Protein AF-N8WB24-F1 (afdb_monomer_lite)

pLDDT: mean 79.51, std 16.01, range [38.62, 95.25]

Secondary structure (DSSP, 8-state):
-------------S-HHHHHHHHHHHHHHHHHHHHHHHHHHHHHHHHHHHHHHHT-

Sequence (56 aa):
MKKSIHAIEHTPIYNWHEYQQRQKQIKSAKFRKNCIDGAAALCTVMFTCSLLFWGH

Radius of gyration: 23.0 Å; chains: 1; bounding box: 66×16×49 Å

Foldseek 3Di:
DDPPPPPVPPPPCPPPPVVVVVVVVVVVVVVVVVVVVVVVVVVVVVVVVCVVPVVD

Organism: NCBI:txid1776742

Structure (mmCIF, N/CA/C/O backbone):
data_AF-N8WB24-F1
#
_entry.id   AF-N8WB24-F1
#
loop_
_atom_site.group_PDB
_atom_site.id
_atom_site.type_symbol
_atom_site.label_atom_id
_atom_site.label_alt_id
_atom_site.label_comp_id
_atom_site.label_asym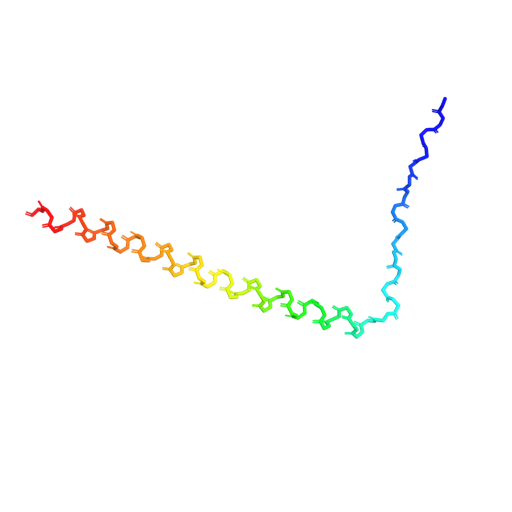_id
_atom_site.label_entity_id
_atom_site.label_seq_id
_atom_site.pdbx_PDB_ins_code
_atom_site.Cartn_x
_atom_site.Cartn_y
_atom_site.Cartn_z
_atom_site.occupancy
_atom_site.B_iso_or_equiv
_atom_site.auth_seq_id
_atom_site.auth_comp_id
_atom_site.auth_asym_id
_atom_site.auth_atom_id
_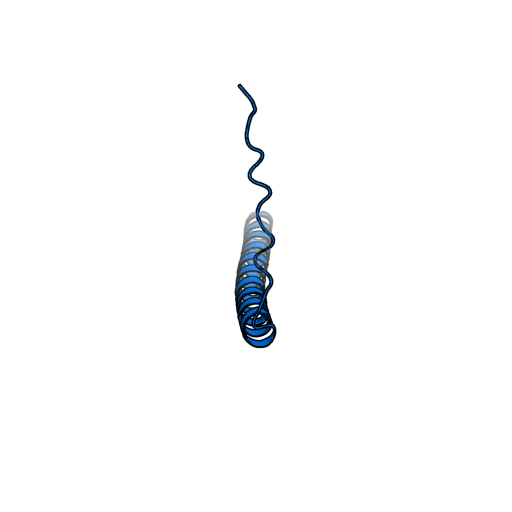atom_site.pdbx_PDB_model_num
ATOM 1 N N . MET A 1 1 ? -45.765 7.395 -3.199 1.00 38.62 1 MET A N 1
ATOM 2 C CA . MET A 1 1 ? -44.730 6.395 -2.842 1.00 38.62 1 MET A CA 1
ATOM 3 C C . MET A 1 1 ? -43.628 7.078 -2.045 1.00 38.62 1 MET A C 1
ATOM 5 O O . MET A 1 1 ? -42.884 7.868 -2.612 1.00 38.62 1 MET A O 1
ATOM 9 N N . LYS A 1 2 ? -43.561 6.845 -0.728 1.00 44.84 2 LYS A N 1
ATOM 10 C CA . LYS A 1 2 ? -42.452 7.326 0.111 1.00 44.84 2 LYS A CA 1
ATOM 11 C C . LYS A 1 2 ? -41.236 6.439 -0.169 1.00 44.84 2 LYS A C 1
ATOM 13 O O . LYS A 1 2 ? -41.298 5.244 0.090 1.00 44.84 2 LYS A O 1
ATOM 18 N N . LYS A 1 3 ? -40.163 7.000 -0.735 1.00 52.25 3 LYS A N 1
ATOM 19 C CA . LYS A 1 3 ? -38.863 6.320 -0.814 1.00 52.25 3 LYS A CA 1
ATOM 20 C C . LYS A 1 3 ? -38.338 6.193 0.616 1.00 52.25 3 LYS A C 1
ATOM 22 O O . LYS A 1 3 ? -38.039 7.210 1.237 1.00 52.25 3 LYS A O 1
ATOM 27 N N . SER A 1 4 ? -38.280 4.975 1.149 1.00 54.38 4 SER A N 1
ATOM 28 C CA . SER A 1 4 ? -37.549 4.688 2.379 1.00 54.38 4 SER A CA 1
ATOM 29 C C . SER A 1 4 ? -36.074 4.961 2.105 1.00 54.38 4 SER A C 1
ATOM 31 O O . SER A 1 4 ? -35.393 4.210 1.409 1.00 54.38 4 SER A O 1
ATOM 33 N N . ILE A 1 5 ? -35.587 6.095 2.601 1.00 59.50 5 ILE A N 1
ATOM 34 C CA . ILE A 1 5 ? -34.156 6.333 2.725 1.00 59.50 5 ILE A CA 1
ATOM 35 C C . ILE A 1 5 ? -33.711 5.317 3.771 1.00 59.50 5 ILE A C 1
ATOM 37 O O . ILE A 1 5 ? -33.949 5.510 4.960 1.00 59.50 5 ILE A O 1
ATOM 41 N N . HIS A 1 6 ? -33.150 4.194 3.324 1.00 55.00 6 HIS A N 1
ATOM 42 C CA . HIS A 1 6 ? -32.356 3.332 4.186 1.00 55.00 6 HIS A CA 1
ATOM 43 C C . HIS A 1 6 ? -31.156 4.177 4.608 1.00 55.00 6 HIS A C 1
ATOM 45 O O . HIS A 1 6 ? -30.132 4.207 3.928 1.00 55.00 6 HIS A O 1
ATOM 51 N N . ALA A 1 7 ? -31.331 4.956 5.678 1.00 53.34 7 ALA A N 1
ATOM 52 C CA . ALA A 1 7 ? -30.219 5.493 6.427 1.00 53.34 7 ALA A CA 1
ATOM 53 C C . ALA A 1 7 ? -29.370 4.272 6.756 1.00 53.34 7 ALA A C 1
ATOM 55 O O . ALA A 1 7 ? -29.848 3.354 7.418 1.00 53.34 7 ALA A O 1
ATOM 56 N N . ILE A 1 8 ? -28.185 4.206 6.154 1.00 61.50 8 ILE A N 1
ATOM 57 C CA . ILE A 1 8 ? -27.212 3.157 6.410 1.00 61.50 8 ILE A CA 1
ATOM 58 C C . ILE A 1 8 ? -26.950 3.266 7.902 1.00 61.50 8 ILE A C 1
ATOM 60 O O . ILE A 1 8 ? -26.282 4.201 8.343 1.00 61.50 8 ILE A O 1
ATOM 64 N N . GLU A 1 9 ? -27.595 2.395 8.674 1.00 56.31 9 GLU A N 1
ATOM 65 C CA . GLU A 1 9 ? -27.420 2.321 10.109 1.00 56.31 9 GLU A CA 1
ATOM 66 C C . GLU A 1 9 ? -25.917 2.209 10.308 1.00 56.31 9 GLU A C 1
ATOM 68 O O . GLU A 1 9 ? -25.281 1.293 9.779 1.00 56.31 9 GLU A O 1
ATOM 73 N N . HIS A 1 10 ? -25.321 3.217 10.945 1.00 59.62 10 HIS A N 1
ATOM 74 C CA . HIS A 1 10 ? -23.920 3.170 11.312 1.00 59.62 10 HIS A CA 1
ATOM 75 C C . HIS A 1 10 ? -23.779 1.931 12.180 1.00 59.62 10 HIS A C 1
ATOM 77 O O . HIS A 1 10 ? -24.121 2.005 13.353 1.00 59.62 10 HIS A O 1
ATOM 83 N N . THR A 1 11 ? -23.355 0.797 11.611 1.00 60.81 11 THR A N 1
ATOM 84 C CA . THR A 1 11 ? -23.083 -0.417 12.375 1.00 60.81 11 THR A CA 1
ATOM 85 C C . THR A 1 11 ? -22.059 0.008 13.410 1.00 60.81 11 THR A C 1
ATOM 87 O O . THR A 1 11 ? -20.920 0.305 13.020 1.00 60.81 11 THR A O 1
ATOM 90 N N . PRO A 1 12 ? -22.457 0.163 14.685 1.00 62.28 12 PRO A N 1
ATOM 91 C CA . PRO A 1 12 ? -21.544 0.675 15.677 1.00 62.28 12 PRO A CA 1
ATOM 92 C C . PRO A 1 12 ? -20.405 -0.331 15.720 1.00 62.28 12 PRO A C 1
ATOM 94 O O . PRO A 1 12 ? -20.633 -1.539 15.810 1.00 62.28 12 PRO A O 1
ATOM 97 N N . ILE A 1 13 ? -19.179 0.157 15.543 1.00 61.69 13 ILE A N 1
ATOM 98 C CA . ILE A 1 13 ? -17.985 -0.678 15.620 1.00 61.69 13 ILE A CA 1
ATOM 99 C C . ILE A 1 13 ? -17.907 -1.151 17.072 1.00 61.69 13 ILE A C 1
ATOM 101 O O . ILE A 1 13 ? -17.360 -0.467 17.929 1.00 61.69 13 ILE A O 1
ATOM 105 N N . TYR A 1 14 ? -18.528 -2.296 17.348 1.00 64.19 14 TYR A N 1
ATOM 106 C CA . TYR A 1 14 ? -18.708 -2.816 18.700 1.00 64.19 14 TYR A CA 1
ATOM 107 C C . TYR A 1 14 ? -17.363 -3.254 19.294 1.00 64.19 14 TYR A C 1
ATOM 109 O O . TYR A 1 14 ? -17.104 -3.087 20.480 1.00 64.19 14 TYR A O 1
ATOM 117 N N . ASN A 1 15 ? -16.463 -3.723 18.421 1.00 72.94 15 ASN A N 1
ATOM 118 C CA . ASN A 1 15 ? -15.117 -4.162 18.761 1.00 72.94 15 ASN A CA 1
ATOM 119 C C . ASN A 1 15 ? -14.071 -3.240 18.126 1.00 72.94 15 ASN A C 1
ATOM 121 O O . ASN A 1 15 ? -13.576 -3.474 17.018 1.00 72.94 15 ASN A O 1
ATOM 125 N N . TRP A 1 16 ? -13.699 -2.189 18.856 1.00 78.38 16 TRP A N 1
ATOM 126 C CA . TRP A 1 16 ? -12.664 -1.235 18.442 1.00 78.38 16 TRP A CA 1
ATOM 127 C C . TRP A 1 16 ? -11.329 -1.912 18.080 1.00 78.38 16 TRP A C 1
ATOM 129 O O . TRP A 1 16 ? -10.673 -1.540 17.104 1.00 78.38 16 TRP A O 1
ATOM 139 N N . HIS A 1 17 ? -10.961 -2.955 18.826 1.00 79.94 17 HIS A N 1
ATOM 140 C CA . HIS A 1 17 ? -9.718 -3.698 18.630 1.00 79.94 17 HIS A CA 1
ATOM 141 C C . HIS A 1 17 ? -9.660 -4.404 17.263 1.00 79.94 17 HIS A C 1
ATOM 143 O O . HIS A 1 17 ? -8.672 -4.292 16.534 1.00 79.94 17 HIS A O 1
ATOM 149 N N . GLU A 1 18 ? -10.747 -5.065 16.856 1.00 80.56 18 GLU A N 1
ATOM 150 C CA . GLU A 1 18 ? -10.824 -5.758 15.564 1.00 80.56 18 GLU A CA 1
ATOM 151 C C . GLU A 1 18 ? -10.794 -4.772 14.390 1.00 80.56 18 GLU A C 1
ATOM 153 O O . GLU A 1 18 ? -10.162 -5.028 13.360 1.00 80.56 18 GLU A O 1
ATOM 158 N N . TYR A 1 19 ? -11.430 -3.611 14.553 1.00 84.38 19 TYR A N 1
ATOM 159 C CA . TYR A 1 19 ? -11.409 -2.548 13.553 1.00 84.38 19 TYR A CA 1
ATOM 160 C C . TYR A 1 19 ? -10.011 -1.953 13.366 1.00 84.38 19 TYR A C 1
ATOM 162 O O . TYR A 1 19 ? -9.552 -1.813 12.227 1.00 84.38 19 TYR A O 1
ATOM 170 N N . GLN A 1 20 ? -9.296 -1.664 14.458 1.00 85.56 20 GLN A N 1
ATOM 171 C CA . GLN A 1 20 ? -7.913 -1.188 14.376 1.00 85.56 20 GLN A CA 1
ATOM 172 C C . GLN A 1 20 ? -6.996 -2.210 13.699 1.00 85.56 20 GLN A C 1
ATOM 174 O O . GLN A 1 20 ? -6.159 -1.836 12.872 1.00 85.56 20 GLN A O 1
ATOM 179 N N . GLN A 1 21 ? -7.173 -3.500 13.989 1.00 86.31 21 GLN A N 1
ATOM 180 C CA . GLN A 1 21 ? -6.388 -4.558 13.360 1.00 86.31 21 GLN A CA 1
ATOM 181 C C . GLN A 1 21 ? -6.638 -4.626 11.845 1.00 86.31 21 GLN A C 1
ATOM 183 O O . GLN A 1 21 ? -5.678 -4.680 11.070 1.00 86.31 21 GLN A O 1
ATOM 188 N N . ARG A 1 22 ? -7.901 -4.529 11.404 1.00 85.38 22 ARG A N 1
ATOM 189 C CA . ARG A 1 22 ? -8.256 -4.452 9.974 1.00 85.38 22 ARG A CA 1
ATOM 190 C C . ARG A 1 22 ? -7.671 -3.205 9.307 1.00 85.38 22 ARG A C 1
ATOM 192 O O . ARG A 1 22 ? -7.058 -3.311 8.247 1.00 85.38 22 ARG A O 1
ATOM 199 N N . GLN A 1 23 ? -7.779 -2.038 9.942 1.00 87.19 23 GLN A N 1
ATOM 200 C CA . GLN A 1 23 ? -7.198 -0.783 9.445 1.00 87.19 23 GLN A CA 1
ATOM 201 C C . GLN A 1 23 ? -5.675 -0.877 9.276 1.00 87.19 23 GLN A C 1
ATOM 203 O O . GLN A 1 23 ? -5.129 -0.448 8.257 1.00 87.19 23 GLN A O 1
ATOM 208 N N . LYS A 1 24 ? -4.974 -1.497 10.232 1.00 88.44 24 LYS A N 1
ATOM 209 C CA . LY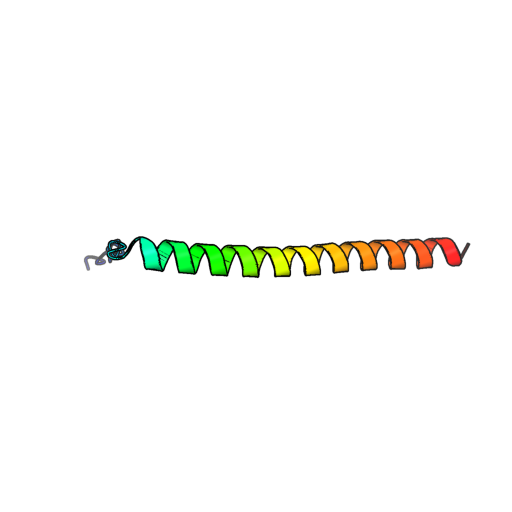S A 1 24 ? -3.523 -1.716 10.151 1.00 88.44 24 LYS A CA 1
ATOM 210 C C . LYS A 1 24 ? -3.157 -2.611 8.964 1.00 88.44 24 LYS A C 1
ATOM 212 O O . LYS A 1 24 ? -2.248 -2.271 8.208 1.00 88.44 24 LYS A O 1
ATOM 217 N N . GLN A 1 25 ? -3.897 -3.702 8.755 1.00 89.00 25 GLN A N 1
ATOM 218 C CA . GLN A 1 25 ? -3.693 -4.600 7.612 1.00 89.00 25 GLN A CA 1
ATOM 219 C C . GLN A 1 25 ? -3.931 -3.892 6.272 1.00 89.00 25 GLN A C 1
ATOM 221 O O . GLN A 1 25 ? -3.108 -4.007 5.361 1.00 89.00 25 GLN A O 1
ATOM 226 N N . ILE A 1 26 ? -5.007 -3.106 6.169 1.00 90.75 26 ILE A N 1
ATOM 227 C CA . ILE A 1 26 ? -5.325 -2.316 4.972 1.00 90.75 26 ILE A CA 1
ATOM 228 C C . ILE A 1 26 ? -4.219 -1.293 4.697 1.00 90.75 26 ILE A C 1
ATOM 230 O O . ILE A 1 26 ? -3.757 -1.178 3.560 1.00 90.75 26 ILE A O 1
ATOM 234 N N . LYS A 1 27 ? -3.739 -0.587 5.728 1.00 91.38 27 LYS A N 1
ATOM 235 C CA . LYS A 1 27 ? -2.660 0.400 5.599 1.00 91.38 27 LYS A CA 1
ATOM 236 C C . LYS A 1 27 ? -1.365 -0.242 5.103 1.00 91.38 27 LYS A C 1
ATOM 238 O O . LYS A 1 27 ? -0.758 0.276 4.169 1.00 91.38 27 LYS A O 1
ATOM 243 N N . SER A 1 28 ? -0.972 -1.386 5.662 1.00 91.69 28 SER A N 1
ATOM 244 C CA . SER A 1 28 ? 0.219 -2.121 5.217 1.00 91.69 28 SER A CA 1
ATOM 245 C C . SER A 1 28 ? 0.078 -2.649 3.787 1.00 91.69 28 SER A C 1
ATOM 247 O O . SER A 1 28 ? 1.019 -2.553 3.001 1.00 91.69 28 SER A O 1
ATOM 249 N N . ALA A 1 29 ? -1.095 -3.164 3.414 1.00 91.50 29 ALA A N 1
ATOM 250 C CA . ALA A 1 29 ? -1.353 -3.614 2.049 1.00 91.50 29 ALA A CA 1
ATOM 251 C C . ALA A 1 29 ? -1.314 -2.451 1.044 1.00 91.50 29 ALA A C 1
ATOM 253 O O . ALA A 1 29 ? -0.724 -2.590 -0.028 1.00 91.50 29 ALA A O 1
ATOM 254 N N . LYS A 1 30 ? -1.891 -1.298 1.401 1.00 93.00 30 LYS A N 1
ATOM 255 C CA . LYS A 1 30 ? -1.873 -0.084 0.574 1.00 93.00 30 LYS A CA 1
ATOM 256 C C . LYS A 1 30 ? -0.462 0.484 0.429 1.00 93.00 30 LYS A C 1
ATOM 258 O O . LYS A 1 30 ? -0.090 0.880 -0.668 1.00 93.00 30 LYS A O 1
ATOM 263 N N . PHE A 1 31 ? 0.333 0.463 1.500 1.00 93.44 31 PHE A N 1
ATOM 264 C CA . PHE A 1 31 ? 1.731 0.888 1.461 1.00 93.44 31 PHE A CA 1
ATOM 265 C C . PHE A 1 31 ? 2.549 0.056 0.468 1.00 93.44 31 PHE A C 1
ATOM 267 O O . PHE A 1 31 ? 3.192 0.623 -0.407 1.00 93.44 31 PHE A O 1
ATOM 274 N N . ARG A 1 32 ? 2.450 -1.282 0.528 1.00 92.31 32 ARG A N 1
ATOM 275 C CA . ARG A 1 32 ? 3.147 -2.162 -0.427 1.00 92.31 32 ARG A CA 1
ATOM 276 C C . ARG A 1 32 ? 2.747 -1.888 -1.875 1.00 92.31 32 ARG A C 1
ATOM 278 O O . ARG A 1 32 ? 3.624 -1.806 -2.724 1.00 92.31 32 ARG A O 1
ATOM 285 N N . LYS A 1 33 ? 1.447 -1.720 -2.146 1.00 93.69 33 LYS A N 1
ATOM 286 C CA . LYS A 1 33 ? 0.956 -1.376 -3.491 1.00 93.69 33 LYS A CA 1
ATOM 287 C C . LYS A 1 33 ? 1.562 -0.064 -3.983 1.00 93.69 33 LYS A C 1
ATOM 289 O O . LYS A 1 33 ? 2.148 -0.036 -5.052 1.00 93.69 33 LYS A O 1
ATOM 294 N N . ASN A 1 34 ? 1.534 0.972 -3.147 1.00 92.69 34 ASN A N 1
ATOM 295 C CA . ASN A 1 34 ? 2.093 2.274 -3.495 1.00 92.69 34 ASN A CA 1
ATOM 296 C C . ASN A 1 34 ? 3.614 2.232 -3.728 1.00 92.69 34 ASN A C 1
ATOM 298 O O . ASN A 1 34 ? 4.118 2.933 -4.597 1.00 92.69 34 ASN A O 1
ATOM 302 N N . CYS A 1 35 ? 4.354 1.410 -2.975 1.00 94.44 35 CYS A N 1
ATOM 303 C CA . CYS A 1 35 ? 5.782 1.201 -3.219 1.00 94.44 35 CYS A CA 1
ATOM 304 C C . CYS A 1 35 ? 6.043 0.524 -4.569 1.00 94.44 35 CYS A C 1
ATOM 306 O O . CYS A 1 35 ? 6.952 0.942 -5.277 1.00 94.44 35 CYS A O 1
ATOM 308 N N . ILE A 1 36 ? 5.256 -0.498 -4.925 1.00 95.25 36 ILE A N 1
ATOM 309 C CA . ILE A 1 36 ? 5.388 -1.193 -6.214 1.00 95.25 36 ILE A CA 1
ATOM 310 C C . ILE A 1 36 ? 5.034 -0.246 -7.362 1.00 95.25 36 ILE A C 1
ATOM 312 O O . ILE A 1 36 ? 5.812 -0.139 -8.302 1.00 95.25 36 ILE A O 1
ATOM 316 N N . ASP A 1 37 ? 3.921 0.483 -7.259 1.00 93.81 37 ASP A N 1
ATOM 317 C CA . ASP A 1 37 ? 3.498 1.443 -8.284 1.00 93.81 37 ASP A CA 1
ATOM 318 C C . ASP A 1 37 ? 4.535 2.565 -8.461 1.00 93.81 37 ASP A C 1
ATOM 320 O O 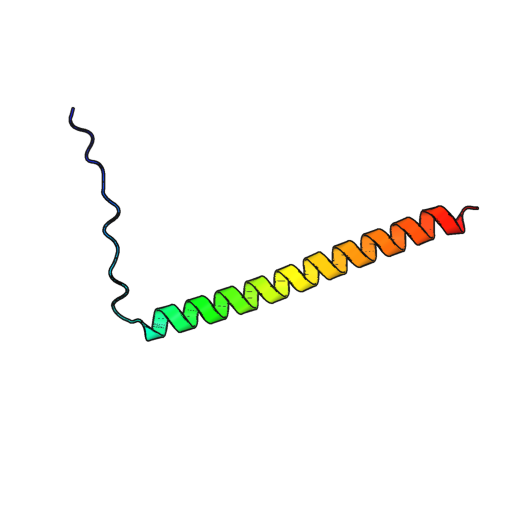. ASP A 1 37 ? 4.896 2.913 -9.584 1.00 93.81 37 ASP A O 1
ATOM 324 N N . GLY A 1 38 ? 5.080 3.091 -7.358 1.00 94.19 38 GLY A N 1
ATOM 325 C CA . GLY A 1 38 ? 6.138 4.102 -7.396 1.00 94.19 38 GLY A CA 1
ATOM 326 C C . GLY A 1 38 ? 7.444 3.580 -8.001 1.00 94.19 38 GLY A C 1
ATOM 327 O O . GLY A 1 38 ? 8.058 4.265 -8.818 1.00 94.19 38 GLY A O 1
ATOM 328 N N . ALA A 1 39 ? 7.856 2.360 -7.647 1.00 94.81 39 ALA A N 1
ATOM 329 C CA . ALA A 1 39 ? 9.038 1.723 -8.225 1.00 94.81 39 ALA A CA 1
ATOM 330 C C . ALA A 1 39 ? 8.856 1.447 -9.723 1.00 94.81 39 ALA A C 1
ATOM 332 O O . ALA A 1 39 ? 9.755 1.737 -10.509 1.00 94.81 39 ALA A O 1
ATOM 333 N N . ALA A 1 40 ? 7.682 0.956 -10.129 1.00 94.00 40 ALA A N 1
ATOM 334 C CA . ALA A 1 40 ? 7.348 0.736 -11.529 1.00 94.00 40 ALA A CA 1
ATOM 335 C C . ALA A 1 40 ? 7.405 2.047 -12.321 1.00 94.00 40 ALA A C 1
ATOM 337 O O . ALA A 1 40 ? 8.065 2.095 -13.355 1.00 94.00 40 ALA A O 1
ATOM 338 N N . ALA A 1 41 ? 6.805 3.124 -11.803 1.00 92.81 41 ALA A N 1
ATOM 339 C CA . ALA A 1 41 ? 6.850 4.439 -12.436 1.00 92.81 41 ALA A CA 1
ATOM 340 C C . ALA A 1 41 ? 8.289 4.960 -12.592 1.00 92.81 41 ALA A C 1
ATOM 342 O O . ALA A 1 41 ? 8.662 5.420 -13.671 1.00 92.81 41 ALA A O 1
ATOM 343 N N . LEU A 1 42 ? 9.120 4.841 -11.550 1.00 94.69 42 LEU A N 1
ATOM 344 C CA . LEU A 1 42 ? 10.534 5.222 -11.620 1.00 94.69 42 LEU A CA 1
ATOM 345 C C . LEU A 1 42 ? 11.291 4.403 -12.667 1.00 94.69 42 LEU A C 1
ATOM 347 O O . LEU A 1 42 ? 12.019 4.978 -13.473 1.00 94.69 42 LEU A O 1
ATOM 351 N N . CYS A 1 43 ? 11.096 3.083 -12.701 1.00 93.12 43 CYS A N 1
ATOM 352 C CA . CYS A 1 43 ? 11.692 2.230 -13.723 1.00 93.12 43 CYS A CA 1
ATOM 353 C C . CYS A 1 43 ? 11.253 2.657 -15.126 1.00 93.12 43 CYS A C 1
ATOM 355 O O . CYS A 1 43 ? 12.107 2.821 -15.992 1.00 93.12 43 CYS A O 1
ATOM 357 N N . THR A 1 44 ? 9.959 2.895 -15.355 1.00 93.94 44 THR A N 1
ATOM 358 C CA . THR A 1 44 ? 9.451 3.355 -16.654 1.00 93.94 44 THR A CA 1
ATOM 359 C C . THR A 1 44 ? 10.111 4.663 -17.080 1.00 93.94 44 THR A C 1
ATOM 361 O O . THR A 1 44 ? 10.550 4.769 -18.223 1.00 93.94 44 THR A O 1
ATOM 364 N N . VAL A 1 45 ? 10.238 5.637 -16.175 1.00 93.62 45 VAL A N 1
ATOM 365 C CA . VAL A 1 45 ? 10.900 6.919 -16.467 1.00 93.62 45 VAL A CA 1
ATOM 366 C C . VAL A 1 45 ? 12.377 6.711 -16.795 1.00 93.62 45 VAL A C 1
ATOM 368 O O . VAL A 1 45 ? 12.849 7.230 -17.802 1.00 93.62 45 VAL A O 1
ATOM 371 N N . MET A 1 46 ? 13.094 5.912 -16.002 1.00 91.75 46 MET A N 1
ATOM 372 C CA . MET A 1 46 ? 14.509 5.611 -16.234 1.00 91.75 46 MET A CA 1
ATOM 373 C C . MET A 1 46 ? 14.727 4.929 -17.582 1.00 91.75 46 MET A C 1
ATOM 375 O O . MET A 1 46 ? 15.553 5.392 -18.360 1.00 91.75 46 MET A O 1
ATOM 379 N N . PHE A 1 47 ? 13.954 3.886 -17.896 1.00 90.81 47 PHE A N 1
ATOM 380 C CA . PHE A 1 47 ? 14.034 3.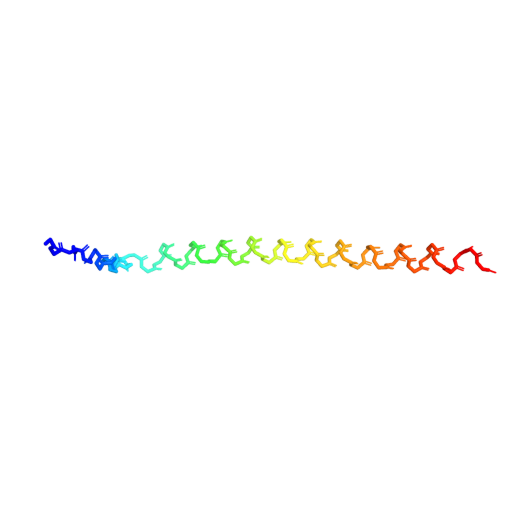207 -19.190 1.00 90.81 47 PHE A CA 1
ATOM 381 C C . PHE A 1 47 ? 13.687 4.141 -20.345 1.00 90.81 47 PHE A C 1
ATOM 383 O O . PHE A 1 47 ? 14.383 4.138 -21.355 1.00 90.81 47 PHE A O 1
ATOM 390 N N . THR A 1 48 ? 12.654 4.970 -20.195 1.00 90.62 48 THR A N 1
ATOM 391 C CA . THR A 1 48 ? 12.264 5.940 -21.226 1.00 90.62 48 THR A CA 1
ATOM 392 C C . THR A 1 48 ? 13.377 6.958 -21.462 1.00 90.62 48 THR A C 1
ATOM 394 O O . THR A 1 48 ? 13.753 7.187 -22.607 1.00 90.62 48 THR A O 1
ATOM 397 N N . CYS A 1 49 ? 13.973 7.514 -20.404 1.00 86.50 49 CYS A N 1
ATOM 398 C CA . CYS A 1 49 ? 15.124 8.409 -20.523 1.00 86.50 49 CYS A CA 1
ATOM 399 C C . CYS A 1 49 ? 16.330 7.702 -21.150 1.00 86.50 49 CYS A C 1
ATOM 401 O O . CYS A 1 49 ? 16.942 8.247 -22.061 1.00 86.50 49 CYS A O 1
ATOM 403 N N . SER A 1 50 ? 16.659 6.483 -20.719 1.00 88.50 50 SER A N 1
ATOM 404 C CA . SER A 1 50 ? 17.752 5.714 -21.316 1.00 88.50 50 SER A CA 1
ATOM 405 C C . SER A 1 50 ? 17.526 5.488 -22.808 1.00 88.50 50 SER A C 1
ATOM 407 O O . SER A 1 50 ? 18.435 5.734 -23.584 1.00 88.50 50 SER A O 1
ATOM 409 N N . LEU A 1 51 ? 16.324 5.098 -23.236 1.00 87.38 51 LEU A N 1
ATOM 410 C CA . LEU A 1 51 ? 16.018 4.897 -24.656 1.00 87.38 51 LEU A CA 1
ATOM 411 C C . LEU A 1 51 ? 16.065 6.202 -25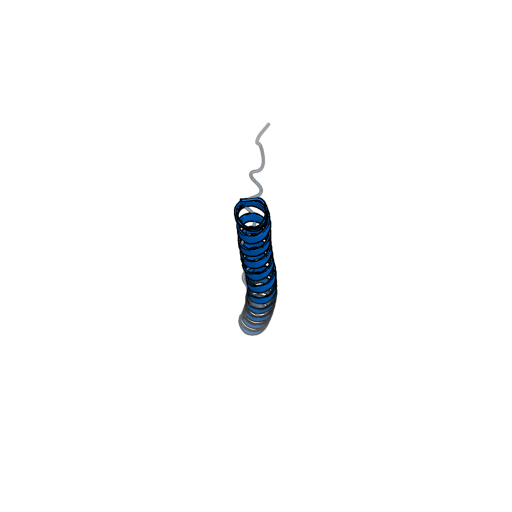.464 1.00 87.38 51 LEU A C 1
ATOM 413 O O . LEU A 1 51 ? 16.561 6.197 -26.587 1.00 87.38 51 LEU A O 1
ATOM 417 N N . LEU A 1 52 ? 15.583 7.313 -24.901 1.00 86.12 52 LEU A N 1
ATOM 418 C CA . LEU A 1 52 ? 15.594 8.616 -25.574 1.00 86.12 52 LEU A CA 1
ATOM 419 C C . LEU A 1 52 ? 17.005 9.201 -25.721 1.00 86.12 52 LEU A C 1
ATOM 421 O O . LEU A 1 52 ? 17.258 9.906 -26.692 1.00 86.12 52 LEU A O 1
ATOM 425 N N . PHE A 1 53 ? 17.915 8.912 -24.787 1.00 78.50 53 PHE A N 1
ATOM 426 C CA . PHE A 1 53 ? 19.282 9.445 -24.803 1.00 78.50 53 PHE A CA 1
ATOM 427 C C . PHE A 1 53 ? 20.331 8.486 -25.387 1.00 78.50 53 PHE A C 1
ATOM 429 O O . PHE A 1 53 ? 21.345 8.959 -25.877 1.00 78.50 53 PHE A O 1
ATOM 436 N N . TRP A 1 54 ? 20.118 7.164 -25.387 1.00 69.06 54 TRP A N 1
ATOM 437 C CA . TRP A 1 54 ? 21.063 6.193 -25.980 1.00 69.06 54 TRP A CA 1
ATOM 438 C C . TRP A 1 54 ? 20.989 6.162 -27.521 1.00 69.06 54 TRP A C 1
ATOM 440 O O . TRP A 1 54 ? 21.851 5.588 -28.175 1.00 69.06 54 TRP A O 1
ATOM 450 N N . GLY A 1 55 ? 19.964 6.772 -28.122 1.00 62.41 55 GLY A N 1
ATOM 451 C CA . GLY A 1 55 ? 19.824 6.901 -29.578 1.00 62.41 55 GLY A CA 1
ATOM 452 C C . GLY A 1 55 ? 20.426 8.173 -30.195 1.00 62.41 55 GLY A C 1
ATOM 453 O O . GLY A 1 55 ? 20.261 8.360 -31.400 1.00 62.41 55 GLY A O 1
ATOM 454 N N . HIS A 1 56 ? 21.063 9.044 -29.402 1.00 53.16 56 HIS A N 1
ATOM 455 C CA . HIS A 1 56 ? 21.733 10.279 -29.840 1.00 53.16 56 HIS A CA 1
ATOM 456 C C . HIS A 1 56 ? 23.255 10.142 -29.694 1.00 53.16 56 HIS A C 1
ATOM 458 O O . HIS A 1 56 ? 23.980 10.773 -30.497 1.00 53.16 56 HIS A O 1
#